Protein AF-X0XXT9-F1 (afdb_monomer)

Solvent-accessible surface area (backbone atoms only — not comparable to full-atom values): 9979 Å² total; per-residue (Å²): 139,54,82,82,36,56,9,14,14,24,28,78,90,61,94,44,64,52,42,15,51,38,91,87,40,68,61,35,95,76,30,45,28,18,16,44,20,33,63,34,73,46,78,37,96,38,79,59,49,89,77,88,58,73,92,70,21,22,24,52,68,44,49,37,43,76,45,4,38,57,53,48,52,53,51,50,50,52,46,42,54,51,27,56,74,76,78,38,84,67,52,55,53,56,48,47,53,44,40,46,75,35,21,46,71,54,34,74,92,35,86,59,44,24,34,20,34,74,32,62,72,64,55,50,66,81,67,79,68,89,83,70,89,84,64,83,84,77,78,85,74,98,67,97,70,66,78,68,59,62,59,55,55,55,53,51,55,54,53,55,56,50,53,57,58,60,60,64,66,75,77,76,122

Nearest PDB structures (foldseek):
  3ti7-assembly1_A  TM=8.248E-01  e=3.989E-07  Dichelobacter nodosus VCS1703A
  3lpd-assembly1_A  TM=8.343E-01  e=7.732E-07  Dichelobacter nodosus VCS1703A
  3ti9-assembly1_A  TM=8.224E-01  e=8.261E-07  Dichelobacter nodosus
  3lpa-assembly1_A  TM=8.330E-01  e=1.008E-06  Dichelobacter nodosus VCS1703A
  3lpc-assembly1_A  TM=8.520E-01  e=3.316E-06  Dichelobacter nodosus

InterPro domains:
  IPR000209 Peptidase S8/S53 domain [PF00082] (16-103)
  IPR023828 Peptidase S8, subtilisin, Ser-active site [PS00138] (64-74)
  IPR036852 Peptidase S8/S53 domain superfamily [G3DSA:3.40.50.200] (1-127)
  IPR036852 Peptidase S8/S53 domain superfamily [SSF52743] (2-112)

Foldseek 3Di:
DLDAAEWAFAPPPDDDHGLEGDPPTDFDPRQQAYFHFWQDKDQDPAPPDDDDDSVPGIDRTHGDSVSTVVQLVVLLVLLQVLCCVPPRGDDSNRSSVLQQVQFAAGDPPDPGHNGGHGDNCRSRPDDPPPDPPPDPDPPDDPDPDPPPPVVVVVVVVVVVVVVVVVVVVPPPD

pLDDT: mean 80.85, std 24.05, range [32.66, 98.75]

Mean predicted aligned error: 12.94 Å

Radius of gyration: 20.69 Å; Cα contacts (8 Å, |Δi|>4): 288; chains: 1; bounding box: 60×51×53 Å

Structure (mmCIF, N/CA/C/O backbone):
data_AF-X0XXT9-F1
#
_entry.id   AF-X0XXT9-F1
#
loop_
_atom_site.group_PDB
_atom_site.id
_atom_site.type_symbol
_atom_site.label_atom_id
_atom_site.label_alt_id
_atom_site.label_comp_id
_atom_site.label_asym_id
_atom_site.label_entity_id
_atom_site.label_seq_id
_atom_site.pdbx_PDB_ins_code
_atom_site.Cartn_x
_atom_site.Cartn_y
_atom_site.Cartn_z
_atom_site.occupancy
_atom_site.B_iso_or_equiv
_atom_site.auth_seq_id
_atom_site.auth_comp_id
_atom_site.auth_asym_id
_atom_site.auth_atom_id
_atom_site.pdbx_PDB_model_num
ATOM 1 N N . SER A 1 1 ? -7.184 16.718 9.062 1.00 61.28 1 SER A N 1
ATOM 2 C CA . SER A 1 1 ? -7.369 15.987 7.788 1.00 61.28 1 SER A CA 1
ATOM 3 C C . SER A 1 1 ? -7.243 14.486 8.044 1.00 61.28 1 SER A C 1
ATOM 5 O O . SER A 1 1 ? -6.555 14.106 8.984 1.00 61.28 1 SER A O 1
ATOM 7 N N . GLY A 1 2 ? -7.919 13.641 7.254 1.00 80.50 2 GLY A N 1
ATOM 8 C CA . GLY A 1 2 ? -7.933 12.172 7.418 1.00 80.50 2 GLY A CA 1
ATOM 9 C C . GLY A 1 2 ? -7.283 11.393 6.268 1.00 80.50 2 GLY A C 1
ATOM 10 O O . GLY A 1 2 ? -7.491 10.192 6.156 1.00 80.50 2 GLY A O 1
ATOM 11 N N . ALA A 1 3 ? -6.546 12.076 5.388 1.00 92.69 3 ALA A N 1
ATOM 12 C CA . ALA A 1 3 ? -5.902 11.451 4.237 1.00 92.69 3 ALA A CA 1
ATOM 13 C C . ALA A 1 3 ? -4.724 10.562 4.659 1.00 92.69 3 ALA A C 1
ATOM 15 O O . ALA A 1 3 ? -3.924 10.962 5.516 1.00 92.69 3 ALA A O 1
ATOM 16 N N . ILE A 1 4 ? -4.614 9.414 3.991 1.00 97.25 4 ILE A N 1
ATOM 17 C CA . ILE A 1 4 ? -3.475 8.500 4.050 1.00 97.25 4 ILE A CA 1
ATOM 18 C C . ILE A 1 4 ? -2.532 8.854 2.900 1.00 97.25 4 ILE A C 1
ATOM 20 O O . ILE A 1 4 ? -2.945 8.851 1.742 1.00 97.25 4 ILE A O 1
ATOM 24 N N . ILE A 1 5 ? -1.280 9.171 3.213 1.00 97.88 5 ILE A N 1
ATOM 25 C CA . ILE A 1 5 ? -0.233 9.441 2.226 1.00 97.88 5 ILE A CA 1
ATOM 26 C C . ILE A 1 5 ? 0.642 8.206 2.092 1.00 97.88 5 ILE A C 1
ATOM 28 O O . ILE A 1 5 ? 1.143 7.684 3.089 1.00 97.88 5 ILE A O 1
ATOM 32 N N . VAL A 1 6 ? 0.810 7.758 0.848 1.00 98.69 6 VAL A N 1
ATOM 33 C CA . VAL A 1 6 ? 1.410 6.465 0.530 1.00 98.69 6 VAL A CA 1
ATOM 34 C C . VAL A 1 6 ? 2.755 6.638 -0.164 1.00 98.69 6 VAL A C 1
ATOM 36 O O . VAL A 1 6 ? 2.846 7.301 -1.197 1.00 98.69 6 VAL A O 1
ATOM 39 N N . GLY A 1 7 ? 3.794 6.028 0.402 1.00 98.62 7 GLY A N 1
ATOM 40 C CA . GLY A 1 7 ? 5.108 5.912 -0.226 1.00 98.62 7 GLY A CA 1
ATOM 41 C C . GLY A 1 7 ? 5.263 4.626 -1.043 1.00 98.62 7 GLY A C 1
ATOM 42 O O . GLY A 1 7 ? 4.508 3.664 -0.891 1.00 98.62 7 GLY A O 1
ATOM 43 N N . ALA A 1 8 ? 6.270 4.606 -1.911 1.00 98.75 8 ALA A N 1
ATOM 44 C CA . ALA A 1 8 ? 6.624 3.466 -2.746 1.00 98.75 8 ALA A CA 1
ATOM 45 C C . ALA A 1 8 ? 7.749 2.646 -2.095 1.00 98.75 8 ALA A C 1
ATOM 47 O O . ALA A 1 8 ? 8.898 3.089 -1.987 1.00 98.75 8 ALA A O 1
ATOM 48 N N . GLY A 1 9 ? 7.388 1.441 -1.660 1.00 98.69 9 GLY A N 1
ATOM 49 C CA . GLY A 1 9 ? 8.286 0.444 -1.097 1.00 98.69 9 GLY A CA 1
ATOM 50 C C . GLY A 1 9 ? 8.714 -0.600 -2.121 1.00 98.69 9 GLY A C 1
ATOM 51 O O . GLY A 1 9 ? 7.947 -0.952 -3.017 1.00 98.69 9 GLY A O 1
ATOM 52 N N . ALA A 1 10 ? 9.926 -1.122 -1.966 1.00 98.62 10 ALA A N 1
ATOM 53 C CA . ALA A 1 10 ? 10.450 -2.182 -2.815 1.00 98.62 10 ALA A CA 1
ATOM 54 C C . ALA A 1 10 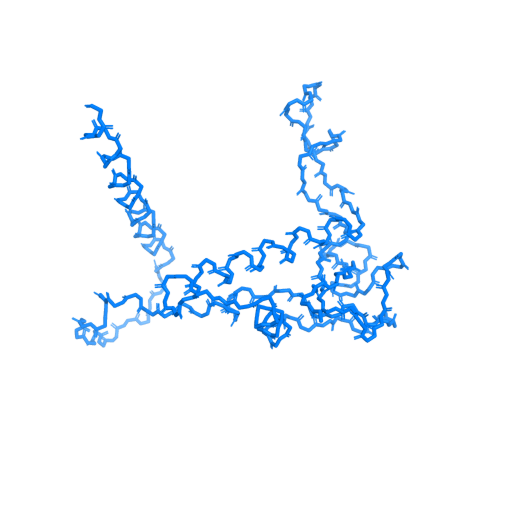? 9.688 -3.499 -2.607 1.00 98.62 10 ALA A C 1
ATOM 56 O O . ALA A 1 10 ? 9.426 -3.916 -1.466 1.00 98.62 10 ALA A O 1
ATOM 57 N N . ALA A 1 11 ? 9.340 -4.148 -3.717 1.00 98.19 11 ALA A N 1
ATOM 58 C CA . ALA A 1 11 ? 8.693 -5.452 -3.708 1.00 98.19 11 ALA A CA 1
ATOM 59 C C . ALA A 1 11 ? 9.723 -6.561 -3.407 1.00 98.19 11 ALA A C 1
ATOM 61 O O . ALA A 1 11 ? 10.902 -6.425 -3.749 1.00 98.19 11 ALA A O 1
ATOM 62 N N . PRO A 1 12 ? 9.325 -7.670 -2.759 1.00 97.44 12 PRO A N 1
ATOM 63 C CA . PRO A 1 12 ? 10.239 -8.780 -2.521 1.00 97.44 12 PRO A CA 1
ATOM 64 C C . PRO A 1 12 ? 10.816 -9.351 -3.823 1.00 97.44 12 PRO A C 1
ATOM 66 O O . PRO A 1 12 ? 10.064 -9.699 -4.726 1.00 97.44 12 PRO A O 1
ATOM 69 N N . GLY A 1 13 ? 12.144 -9.485 -3.896 1.00 95.81 13 GLY A N 1
ATOM 70 C CA . GLY A 1 13 ? 12.827 -10.071 -5.058 1.00 95.81 13 GLY A CA 1
ATOM 71 C C . GLY A 1 13 ? 12.981 -9.140 -6.265 1.00 95.81 13 GLY A C 1
ATOM 72 O O . GLY A 1 13 ? 13.343 -9.621 -7.333 1.00 95.81 13 GLY A O 1
ATOM 73 N N . CYS A 1 14 ? 12.720 -7.839 -6.103 1.00 95.88 14 CYS A N 1
ATOM 74 C CA . CYS A 1 14 ? 12.885 -6.841 -7.160 1.00 95.88 14 CYS A CA 1
ATOM 75 C C . CYS A 1 14 ? 14.196 -6.062 -7.021 1.00 95.88 14 CYS A C 1
ATOM 77 O O . CYS A 1 14 ? 15.259 -6.671 -6.905 1.00 95.88 14 CYS A O 1
ATOM 79 N N . THR A 1 15 ? 14.164 -4.730 -7.081 1.00 96.50 15 THR A N 1
ATOM 80 C CA . THR A 1 15 ? 15.390 -3.940 -7.273 1.00 96.50 15 THR A CA 1
ATOM 81 C C . THR A 1 15 ? 16.084 -3.552 -5.970 1.00 96.50 15 THR A C 1
ATOM 83 O O . THR A 1 15 ? 17.250 -3.163 -5.986 1.00 96.50 15 THR A O 1
ATOM 86 N N . ALA A 1 16 ? 15.398 -3.668 -4.831 1.00 96.81 16 ALA A N 1
ATOM 87 C CA . ALA A 1 16 ? 15.915 -3.279 -3.525 1.00 96.81 16 ALA A CA 1
ATOM 88 C C . ALA A 1 16 ? 15.383 -4.193 -2.403 1.00 96.81 16 ALA A C 1
ATOM 90 O O . ALA A 1 16 ? 14.436 -4.958 -2.612 1.00 96.81 16 ALA A O 1
ATOM 91 N N . PRO A 1 17 ? 15.969 -4.144 -1.188 1.00 98.12 17 PRO A N 1
ATOM 92 C CA . PRO A 1 17 ? 15.483 -4.928 -0.058 1.00 98.12 17 PRO A CA 1
ATOM 93 C C . PRO A 1 17 ? 13.981 -4.701 0.192 1.00 98.12 17 PRO A C 1
ATOM 95 O O . PRO A 1 17 ? 13.549 -3.546 0.200 1.00 98.12 17 PRO A O 1
ATOM 98 N N . PRO A 1 18 ? 13.179 -5.746 0.459 1.00 98.25 18 PRO A N 1
ATOM 99 C CA . PRO A 1 18 ? 11.731 -5.602 0.600 1.00 98.25 18 PRO A CA 1
ATOM 100 C C . PRO A 1 18 ? 11.345 -4.541 1.640 1.00 98.25 18 PRO A C 1
ATOM 102 O O . PRO A 1 18 ? 11.950 -4.487 2.717 1.00 98.25 18 PRO A O 1
ATOM 105 N N . ARG A 1 19 ? 10.313 -3.735 1.343 1.00 98.38 19 ARG A N 1
ATOM 106 C CA . ARG A 1 19 ? 9.809 -2.631 2.194 1.00 98.38 19 ARG A CA 1
ATOM 107 C C . ARG A 1 19 ? 10.801 -1.485 2.420 1.00 98.38 19 ARG A C 1
ATOM 109 O O . ARG A 1 19 ? 10.559 -0.640 3.286 1.00 98.38 19 ARG A O 1
ATOM 116 N N . SER A 1 20 ? 11.939 -1.482 1.727 1.00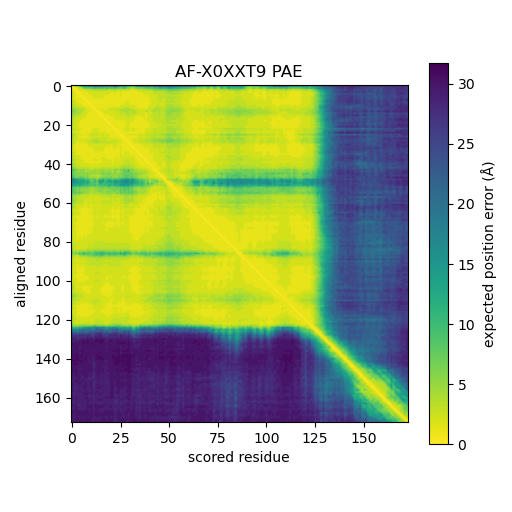 98.69 20 SER A N 1
ATOM 117 C CA . SER A 1 20 ? 12.828 -0.322 1.706 1.00 98.69 20 SER A CA 1
ATOM 118 C C . SER A 1 20 ? 12.285 0.726 0.745 1.00 98.69 20 SER A C 1
ATOM 120 O O . SER A 1 20 ? 11.499 0.420 -0.154 1.00 98.69 20 SER A O 1
ATOM 122 N N . ARG A 1 21 ? 12.664 1.983 0.959 1.00 98.62 21 ARG A N 1
ATOM 123 C CA . ARG A 1 21 ? 12.210 3.083 0.117 1.00 98.62 21 ARG A CA 1
ATOM 124 C C . ARG A 1 21 ? 12.799 2.971 -1.291 1.00 98.62 21 ARG A C 1
ATOM 12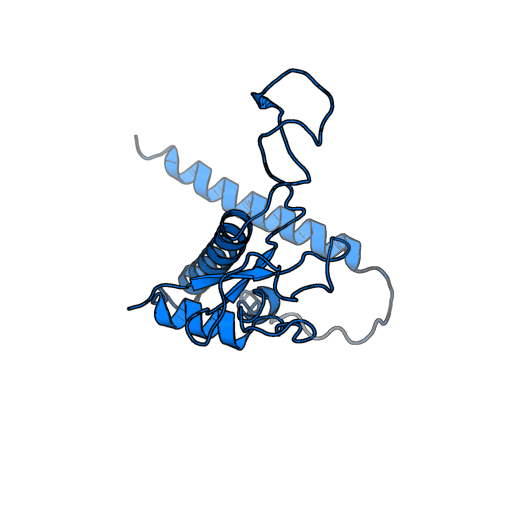6 O O . ARG A 1 21 ? 14.017 2.919 -1.437 1.00 98.62 21 ARG A O 1
ATOM 133 N N . LEU A 1 22 ? 11.946 3.034 -2.315 1.00 98.50 22 LEU A N 1
ATOM 134 C CA . LEU A 1 22 ? 12.392 3.174 -3.703 1.00 98.50 22 LEU A CA 1
ATOM 135 C C . LEU A 1 22 ? 12.920 4.586 -3.964 1.00 98.50 22 LEU A C 1
ATOM 137 O O . LEU A 1 22 ? 12.416 5.566 -3.410 1.00 98.50 22 LEU A O 1
ATOM 141 N N . TRP A 1 23 ? 13.937 4.699 -4.817 1.00 97.62 23 TRP A N 1
ATOM 142 C CA . TRP A 1 23 ? 14.694 5.941 -5.001 1.00 97.62 23 TRP A CA 1
ATOM 143 C C . TRP A 1 23 ? 13.815 7.141 -5.396 1.00 97.62 23 TRP A C 1
ATOM 145 O O . TRP A 1 23 ? 14.069 8.247 -4.924 1.00 97.62 23 TRP A O 1
ATOM 155 N N . PHE A 1 24 ? 12.759 6.915 -6.185 1.00 97.88 24 PHE A N 1
ATOM 156 C CA . PHE A 1 24 ? 11.826 7.947 -6.654 1.00 97.88 24 PHE A CA 1
ATOM 157 C C . PHE A 1 24 ? 10.726 8.300 -5.637 1.00 97.88 24 PHE A C 1
ATOM 159 O O . PHE A 1 24 ? 9.984 9.260 -5.842 1.00 97.88 24 PHE A O 1
ATOM 166 N N . SER A 1 25 ? 10.554 7.514 -4.569 1.00 98.19 25 SER A N 1
ATOM 167 C CA . SER A 1 25 ? 9.463 7.721 -3.616 1.00 98.19 25 SER A CA 1
ATOM 168 C C . SER A 1 25 ? 9.647 9.020 -2.839 1.00 98.19 25 SER A C 1
ATOM 170 O O . SER A 1 25 ? 10.716 9.262 -2.276 1.00 98.19 25 SER A O 1
ATOM 172 N N . THR A 1 26 ? 8.564 9.783 -2.673 1.00 96.12 26 THR A N 1
ATOM 173 C CA . THR A 1 26 ? 8.462 10.787 -1.605 1.00 96.12 26 THR A CA 1
ATOM 174 C C . THR A 1 26 ? 8.590 10.113 -0.235 1.00 96.12 26 THR A C 1
ATOM 176 O O . THR A 1 26 ? 8.208 8.951 -0.073 1.00 96.12 26 THR A O 1
ATOM 179 N N . TYR A 1 27 ? 9.136 10.831 0.748 1.00 98.06 27 TYR A N 1
ATOM 180 C CA . TYR A 1 27 ? 9.338 10.357 2.116 1.00 98.06 27 TYR A CA 1
ATOM 181 C C . TYR A 1 27 ? 9.250 11.503 3.128 1.00 98.06 27 TYR A C 1
ATOM 183 O O . TYR A 1 27 ? 9.327 12.676 2.765 1.00 98.06 27 TYR A O 1
ATOM 191 N N . GLY A 1 28 ? 9.114 11.161 4.407 1.00 97.69 28 GLY A N 1
ATOM 192 C CA . GLY A 1 28 ? 9.099 12.107 5.520 1.00 97.69 28 GLY A CA 1
ATOM 193 C C . GLY A 1 28 ? 8.060 11.742 6.573 1.00 97.69 28 GLY A C 1
ATOM 194 O O . GLY A 1 28 ? 7.282 10.808 6.398 1.00 97.69 28 GLY A O 1
ATOM 195 N N . SER A 1 29 ? 8.015 12.520 7.656 1.00 95.69 29 SER A N 1
ATOM 196 C CA . SER A 1 29 ? 7.095 12.297 8.784 1.00 95.69 29 SER A CA 1
ATOM 197 C C . SER A 1 29 ? 5.616 12.337 8.396 1.00 95.69 29 SER A C 1
ATOM 199 O O . SER A 1 29 ? 4.772 11.852 9.143 1.00 95.69 29 SER A O 1
ATOM 201 N N . ARG A 1 30 ? 5.295 12.914 7.232 1.00 95.06 30 ARG A N 1
ATOM 202 C CA . ARG A 1 30 ? 3.930 13.010 6.721 1.00 95.06 30 ARG A CA 1
ATOM 203 C C . ARG A 1 30 ? 3.488 11.786 5.9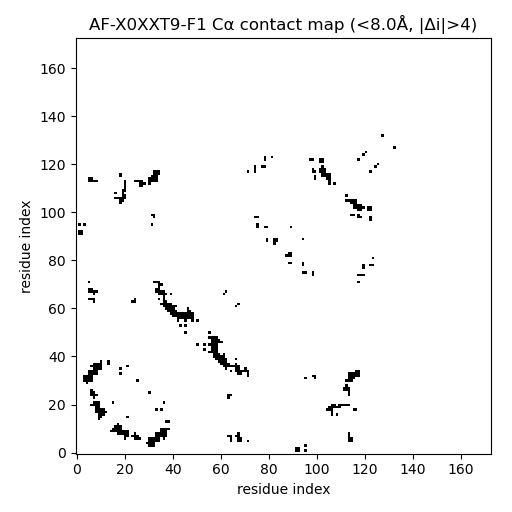03 1.00 95.06 30 ARG A C 1
ATOM 205 O O . ARG A 1 30 ? 2.292 11.671 5.650 1.00 95.06 30 ARG A O 1
ATOM 212 N N . VAL A 1 31 ? 4.395 10.892 5.499 1.00 97.94 31 VAL A N 1
ATOM 213 C CA . VAL A 1 31 ? 4.031 9.640 4.811 1.00 97.94 31 VAL A CA 1
ATOM 214 C C . VAL A 1 31 ? 3.598 8.606 5.849 1.00 97.94 31 VAL A C 1
ATOM 216 O O . VAL A 1 31 ? 4.335 8.332 6.797 1.00 97.94 31 VAL A O 1
ATOM 219 N N . ASP A 1 32 ? 2.393 8.063 5.671 1.00 98.19 32 ASP A N 1
ATOM 220 C CA . ASP A 1 32 ? 1.714 7.239 6.673 1.00 98.19 32 ASP A CA 1
ATOM 221 C C . ASP A 1 32 ? 2.005 5.742 6.4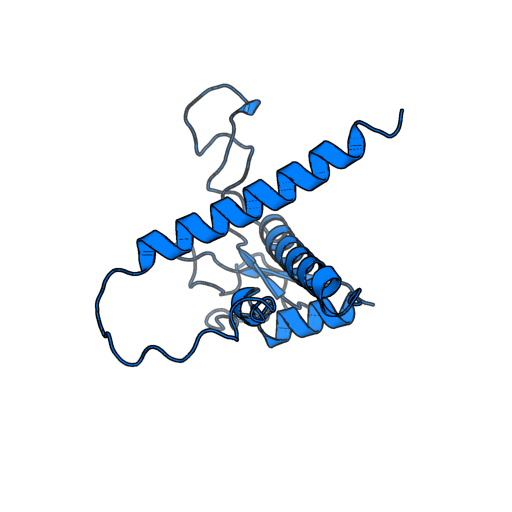76 1.00 98.19 32 ASP A C 1
ATOM 223 O O . ASP A 1 32 ? 2.312 5.041 7.434 1.00 98.19 32 ASP A O 1
ATOM 227 N N . LEU A 1 33 ? 1.903 5.247 5.238 1.00 98.56 33 LEU A N 1
ATOM 228 C CA . LEU A 1 33 ? 1.992 3.826 4.875 1.00 98.56 33 LEU A CA 1
ATOM 229 C C . LEU A 1 33 ? 2.740 3.651 3.552 1.00 98.56 33 LEU A C 1
ATOM 231 O O . LEU A 1 33 ? 2.826 4.584 2.755 1.00 98.56 33 LEU A O 1
ATOM 235 N N . GLN A 1 34 ? 3.207 2.436 3.272 1.00 98.75 34 GLN A N 1
ATOM 236 C CA . GLN A 1 34 ? 3.777 2.079 1.972 1.00 98.75 34 GLN A CA 1
ATOM 237 C C . GLN A 1 34 ? 2.992 0.961 1.286 1.00 98.75 34 GLN A C 1
ATOM 239 O O . GLN A 1 34 ? 2.328 0.157 1.933 1.00 98.75 34 GLN A O 1
ATOM 244 N N . GLY A 1 35 ? 3.122 0.888 -0.034 1.00 98.62 35 GLY A N 1
ATOM 245 C CA . GLY A 1 35 ? 2.754 -0.268 -0.852 1.00 98.62 35 GLY A CA 1
ATOM 246 C C . GLY A 1 35 ? 3.890 -0.611 -1.813 1.00 98.62 35 GLY A C 1
ATOM 247 O O . GLY A 1 35 ? 4.883 0.116 -1.885 1.00 98.62 35 GLY A O 1
ATOM 248 N N . TRP A 1 36 ? 3.757 -1.701 -2.565 1.00 98.75 36 TRP A N 1
ATOM 249 C CA . TRP A 1 36 ? 4.745 -2.051 -3.586 1.00 98.75 36 TRP A CA 1
ATOM 250 C C . TRP A 1 36 ? 4.728 -1.042 -4.734 1.00 98.75 36 TRP A C 1
ATOM 252 O O . TRP A 1 36 ? 3.713 -0.842 -5.402 1.00 98.75 36 TRP A O 1
ATOM 262 N N . GLY A 1 37 ? 5.868 -0.382 -4.928 1.00 98.44 37 GLY A N 1
ATOM 263 C CA . GLY A 1 37 ? 6.079 0.639 -5.950 1.00 98.44 37 GLY A CA 1
ATOM 264 C C . GLY A 1 37 ? 6.746 0.127 -7.224 1.00 98.44 37 GLY A C 1
ATOM 265 O O . GLY A 1 37 ? 7.147 0.928 -8.059 1.00 98.44 37 GLY A O 1
ATOM 266 N N . GLU A 1 38 ? 6.939 -1.177 -7.356 1.00 98.19 38 GLU A N 1
ATOM 267 C CA . GLU A 1 38 ? 7.594 -1.820 -8.493 1.00 98.19 38 GLU A CA 1
ATOM 268 C C . GLU A 1 38 ? 7.123 -3.269 -8.600 1.00 98.19 38 GLU A C 1
ATOM 270 O O . GLU A 1 38 ? 6.602 -3.818 -7.624 1.00 98.19 38 GLU A O 1
ATOM 275 N N . CYS A 1 39 ? 7.347 -3.887 -9.762 1.00 96.75 39 CYS A N 1
ATOM 276 C CA . CYS A 1 39 ? 7.004 -5.286 -10.024 1.00 96.75 39 CYS A CA 1
ATOM 277 C C . CYS A 1 39 ? 5.545 -5.643 -9.701 1.00 96.75 39 CYS A C 1
ATOM 279 O O . CYS A 1 39 ? 5.241 -6.763 -9.275 1.00 96.75 39 CYS A O 1
ATOM 281 N N . VAL A 1 40 ? 4.631 -4.680 -9.834 1.00 97.38 40 VAL A N 1
ATOM 282 C CA . VAL A 1 40 ? 3.222 -4.910 -9.541 1.00 97.38 40 VAL A CA 1
ATOM 283 C C . VAL A 1 40 ? 2.571 -5.543 -10.756 1.00 97.38 40 VAL A C 1
ATOM 285 O O . VAL A 1 40 ? 2.620 -5.012 -11.865 1.00 97.38 40 VAL A O 1
ATOM 288 N N . VAL A 1 41 ? 1.927 -6.683 -10.524 1.00 96.06 41 VAL A N 1
ATOM 289 C CA . VAL A 1 41 ? 1.102 -7.334 -11.533 1.00 96.06 41 VAL A CA 1
ATOM 290 C C . VAL A 1 41 ? -0.250 -6.640 -11.601 1.00 96.06 41 VAL A C 1
ATOM 292 O O . VAL A 1 41 ? -0.956 -6.565 -10.597 1.00 96.06 41 VAL A O 1
ATOM 295 N N . THR A 1 42 ? -0.616 -6.146 -12.778 1.00 94.88 42 THR A N 1
ATOM 296 C CA . THR A 1 42 ? -1.905 -5.483 -13.025 1.00 94.88 42 THR A CA 1
ATOM 297 C C . THR A 1 42 ? -2.327 -5.662 -14.481 1.00 94.88 42 THR A C 1
ATOM 299 O O . THR A 1 42 ? -1.538 -6.146 -15.290 1.00 94.88 42 THR A O 1
ATOM 302 N N . ALA A 1 43 ? -3.567 -5.302 -14.812 1.00 94.69 43 ALA A N 1
ATOM 303 C CA . ALA A 1 43 ? -4.037 -5.215 -16.193 1.00 94.69 43 ALA A CA 1
ATOM 304 C C . ALA A 1 43 ? -3.351 -4.057 -16.951 1.00 94.69 43 ALA A C 1
ATOM 306 O O . ALA A 1 43 ? -2.978 -3.048 -16.345 1.00 94.69 43 ALA A O 1
ATOM 307 N N . GLY A 1 44 ? -3.224 -4.196 -18.271 1.00 92.62 44 GLY A N 1
ATOM 308 C CA . GLY A 1 44 ? -2.590 -3.252 -19.194 1.00 92.62 44 GLY A CA 1
ATOM 309 C C . GLY A 1 44 ? -1.159 -3.620 -19.617 1.00 92.62 44 GLY A C 1
ATOM 310 O O . GLY A 1 44 ? -0.616 -4.643 -19.213 1.00 92.62 44 GLY A O 1
ATOM 311 N N . TYR A 1 45 ? -0.572 -2.752 -20.453 1.00 91.00 45 TYR A N 1
ATOM 312 C CA . TYR A 1 45 ? 0.760 -2.779 -21.107 1.00 91.00 45 TYR A CA 1
ATOM 313 C C . TYR A 1 45 ? 1.123 -4.001 -21.963 1.00 91.00 45 TYR A C 1
ATOM 315 O O . TYR A 1 45 ? 1.740 -3.813 -23.007 1.00 91.00 45 TYR A O 1
ATOM 323 N N . GLY A 1 46 ? 0.739 -5.215 -21.572 1.00 92.88 46 GLY A N 1
ATOM 324 C CA . GLY A 1 46 ? 0.848 -6.397 -22.424 1.00 92.88 46 GLY A CA 1
ATOM 325 C C . GLY A 1 46 ? 2.145 -7.205 -22.298 1.00 92.88 46 GLY A C 1
ATOM 326 O O . GLY A 1 46 ? 2.347 -8.122 -23.083 1.00 92.88 46 GLY A O 1
ATOM 327 N N . ASP A 1 47 ? 3.031 -6.911 -21.341 1.00 90.38 47 ASP A N 1
ATOM 328 C CA . ASP A 1 47 ? 4.337 -7.588 -21.209 1.00 90.38 47 ASP A CA 1
ATOM 329 C C . ASP A 1 47 ? 4.303 -8.931 -20.457 1.00 90.38 47 ASP A C 1
ATOM 331 O O . ASP A 1 47 ? 5.323 -9.620 -20.398 1.00 90.38 47 ASP A O 1
ATOM 335 N N . LYS A 1 48 ? 3.163 -9.318 -19.864 1.00 90.44 48 LYS A N 1
ATOM 336 C CA . LYS A 1 48 ? 3.084 -10.507 -18.996 1.00 90.44 48 LYS A CA 1
ATOM 337 C C . LYS A 1 48 ? 2.528 -11.758 -19.679 1.00 90.44 48 LYS A C 1
ATOM 339 O O . LYS A 1 48 ? 3.073 -12.844 -19.498 1.00 90.44 48 LYS A O 1
ATOM 344 N N . GLN A 1 49 ? 1.428 -11.624 -20.405 1.00 85.38 49 GLN A N 1
ATOM 345 C CA . GLN A 1 49 ? 0.798 -12.677 -21.207 1.00 85.38 49 GLN A CA 1
ATOM 346 C C . GLN A 1 49 ? 1.171 -12.474 -22.671 1.00 85.38 49 GLN A C 1
ATOM 348 O O . GLN A 1 49 ? 1.197 -11.350 -23.163 1.00 85.38 49 GLN A O 1
ATOM 353 N N . GLY A 1 50 ? 1.465 -13.563 -23.376 1.00 75.94 50 GLY A N 1
ATOM 354 C CA . GLY A 1 50 ? 1.617 -13.499 -24.825 1.00 75.94 50 GLY A CA 1
ATOM 355 C C . GLY A 1 50 ? 0.267 -13.227 -25.488 1.00 75.94 50 GLY A C 1
ATOM 356 O O . GLY A 1 50 ? -0.750 -13.723 -25.016 1.00 75.94 50 GLY A O 1
ATOM 357 N N . GLY A 1 51 ? 0.255 -12.465 -26.580 1.00 84.69 51 GLY A N 1
ATOM 358 C CA . GLY A 1 51 ? -0.962 -12.198 -27.350 1.00 84.69 51 GLY A CA 1
ATOM 359 C C . GLY A 1 51 ? -1.082 -10.744 -27.792 1.00 84.69 51 GLY A C 1
ATOM 360 O O . GLY A 1 51 ? -0.398 -9.861 -27.281 1.00 84.69 51 GLY A O 1
ATOM 361 N N . GLY A 1 52 ? -1.935 -10.507 -28.789 1.00 88.69 52 GLY A N 1
ATOM 362 C CA . GLY A 1 52 ? -2.160 -9.180 -29.367 1.00 88.69 52 GLY A CA 1
ATOM 363 C C . GLY A 1 52 ? -3.435 -8.485 -28.893 1.00 88.69 52 GLY A C 1
ATOM 364 O O . GLY A 1 52 ? -3.626 -7.332 -29.262 1.00 88.69 52 GLY A O 1
ATOM 365 N N . ASP A 1 53 ? -4.290 -9.163 -28.120 1.00 92.62 53 ASP A N 1
ATOM 366 C CA . ASP A 1 53 ? -5.583 -8.631 -27.677 1.00 92.62 53 ASP A CA 1
ATOM 367 C C . ASP A 1 53 ? -5.422 -7.732 -26.436 1.00 92.62 53 ASP A C 1
ATOM 369 O O . ASP A 1 53 ? -5.053 -8.240 -25.371 1.00 92.62 53 ASP A O 1
ATOM 373 N N . PRO A 1 54 ? -5.690 -6.414 -26.537 1.00 92.00 54 PRO A N 1
ATOM 374 C CA . PRO A 1 54 ? -5.581 -5.491 -25.413 1.00 92.00 54 PRO A CA 1
ATOM 375 C C . PRO A 1 54 ? -6.509 -5.791 -24.235 1.00 92.00 54 PRO A C 1
ATOM 377 O O . PRO A 1 54 ? -6.178 -5.412 -23.110 1.00 92.00 54 PRO A O 1
ATOM 380 N N . ASP A 1 55 ? -7.630 -6.478 -24.463 1.00 93.06 55 ASP A N 1
ATOM 381 C CA . ASP A 1 55 ? -8.573 -6.840 -23.398 1.00 93.06 55 ASP A CA 1
ATOM 382 C C . ASP A 1 55 ? -8.042 -7.981 -22.515 1.00 93.06 55 ASP A C 1
ATOM 384 O O . ASP A 1 55 ? -8.494 -8.175 -21.385 1.00 93.06 55 ASP A O 1
ATOM 388 N N . GLU A 1 56 ? -7.021 -8.692 -22.992 1.00 92.00 56 GLU A N 1
ATOM 389 C CA . GLU A 1 56 ? -6.319 -9.736 -22.250 1.00 92.00 56 GLU A CA 1
ATOM 390 C C . GLU A 1 56 ? -4.998 -9.226 -21.654 1.00 92.00 56 GLU A C 1
ATOM 392 O O . GLU A 1 56 ? -4.229 -10.007 -21.091 1.00 92.00 56 GLU A O 1
ATOM 397 N N . TRP A 1 57 ? -4.692 -7.924 -21.765 1.00 95.19 57 TRP A N 1
ATOM 398 C CA . TRP A 1 57 ? -3.389 -7.416 -21.355 1.00 95.19 57 TRP A CA 1
ATOM 399 C C . TRP A 1 57 ? -3.196 -7.325 -19.840 1.00 95.19 57 TRP A C 1
ATOM 401 O O . TRP A 1 57 ? -3.970 -6.702 -19.119 1.00 95.19 57 TRP A O 1
ATOM 411 N N . TYR A 1 58 ? -2.067 -7.852 -19.380 1.00 95.31 58 TYR A N 1
ATOM 412 C CA . TYR A 1 58 ? -1.456 -7.684 -18.070 1.00 95.31 58 TYR A CA 1
ATOM 413 C C . TYR A 1 58 ? 0.035 -7.367 -18.209 1.00 95.31 58 TYR A C 1
ATOM 415 O O . TYR A 1 58 ? 0.699 -7.675 -19.206 1.00 95.31 58 TYR A O 1
ATOM 423 N N . THR A 1 59 ? 0.560 -6.779 -17.142 1.00 94.50 59 THR A N 1
ATOM 424 C CA . THR A 1 59 ? 1.951 -6.370 -16.980 1.00 94.50 59 THR A CA 1
ATOM 425 C C . THR A 1 59 ? 2.532 -6.956 -15.707 1.00 94.50 59 THR A C 1
ATOM 427 O O . THR A 1 59 ? 1.812 -7.185 -14.734 1.00 94.50 59 THR A O 1
ATOM 430 N N . GLY A 1 60 ? 3.832 -7.241 -15.711 1.00 94.19 60 GLY A N 1
ATOM 431 C CA . GLY A 1 60 ? 4.587 -7.588 -14.508 1.00 94.19 60 GLY A CA 1
ATOM 432 C C . GLY A 1 60 ? 5.412 -6.431 -13.951 1.00 94.19 60 GLY A C 1
ATOM 433 O O . GLY A 1 60 ? 6.030 -6.595 -12.902 1.00 94.19 60 GLY A O 1
ATOM 434 N N . ILE A 1 61 ? 5.448 -5.293 -14.647 1.00 93.56 61 ILE A N 1
ATOM 435 C CA . ILE A 1 61 ? 6.436 -4.230 -14.422 1.00 93.56 61 ILE A CA 1
ATOM 436 C C . ILE A 1 61 ? 5.816 -2.895 -13.999 1.00 93.56 61 ILE A C 1
ATOM 438 O O . ILE A 1 61 ? 6.525 -1.890 -13.936 1.00 93.56 61 ILE A O 1
ATOM 442 N N . PHE A 1 62 ? 4.515 -2.850 -13.692 1.00 96.56 62 PHE A N 1
ATOM 443 C CA . PHE A 1 62 ? 3.890 -1.616 -13.218 1.00 96.56 62 PHE A CA 1
ATOM 444 C C . PHE A 1 62 ? 4.525 -1.149 -11.901 1.00 96.56 62 PHE A C 1
ATOM 446 O O . PHE A 1 62 ? 4.877 -1.950 -11.028 1.00 96.56 62 PHE A O 1
ATOM 453 N N . GLY A 1 63 ? 4.674 0.167 -11.763 1.00 96.75 63 GLY A N 1
ATOM 454 C CA . GLY A 1 63 ? 5.385 0.773 -10.647 1.00 96.75 63 GLY A CA 1
ATOM 455 C C . GLY A 1 63 ? 5.065 2.252 -10.457 1.00 96.75 63 GLY A C 1
ATOM 456 O O . GLY A 1 63 ? 4.313 2.862 -11.216 1.00 96.75 63 GLY A O 1
ATOM 457 N N . GLY A 1 64 ? 5.651 2.831 -9.416 1.00 97.75 64 GLY A N 1
ATOM 458 C CA . GLY A 1 64 ? 5.400 4.185 -8.942 1.00 97.75 64 GLY A CA 1
ATOM 459 C C . GLY A 1 64 ? 4.650 4.215 -7.609 1.00 97.75 64 GLY A C 1
ATOM 460 O O . GLY A 1 64 ? 4.130 3.218 -7.115 1.00 97.75 64 GLY A O 1
ATOM 461 N N . THR A 1 65 ? 4.520 5.400 -7.015 1.00 97.81 65 THR A N 1
ATOM 462 C CA . THR A 1 65 ? 3.596 5.596 -5.879 1.00 97.81 65 THR A CA 1
ATOM 463 C C . THR A 1 65 ? 2.144 5.305 -6.277 1.00 97.81 65 THR A C 1
ATOM 465 O O . THR A 1 65 ? 1.341 4.891 -5.439 1.00 97.81 65 THR A O 1
ATOM 468 N N . SER A 1 66 ? 1.822 5.435 -7.568 1.00 96.44 66 SER A N 1
ATOM 469 C CA . SER A 1 66 ? 0.548 5.034 -8.167 1.00 96.44 66 SER A CA 1
ATOM 470 C C . SER A 1 66 ? 0.260 3.534 -8.063 1.00 96.44 66 SER A C 1
ATOM 472 O O . SER A 1 66 ? -0.907 3.181 -7.960 1.00 96.44 66 SER A O 1
ATOM 474 N N . SER A 1 67 ? 1.270 2.651 -8.047 1.00 97.25 67 SER A N 1
ATOM 475 C CA . SER A 1 67 ? 1.057 1.212 -7.811 1.00 97.25 67 SER A CA 1
ATOM 476 C C . SER A 1 67 ? 0.955 0.886 -6.319 1.00 97.25 67 SER A C 1
ATOM 478 O O . SER A 1 67 ? 0.188 0.014 -5.918 1.00 97.25 67 SER A O 1
ATOM 480 N N . ALA A 1 68 ? 1.661 1.645 -5.479 1.00 98.50 68 ALA A N 1
ATOM 481 C CA . ALA A 1 68 ? 1.616 1.501 -4.028 1.00 98.50 68 ALA A CA 1
ATOM 482 C C . ALA A 1 68 ? 0.268 1.942 -3.422 1.00 98.50 68 ALA A C 1
ATOM 484 O O . ALA A 1 68 ? -0.266 1.292 -2.523 1.00 98.50 68 ALA A O 1
ATOM 485 N N . SER A 1 69 ? -0.302 3.038 -3.925 1.00 98.12 69 SER A N 1
ATOM 486 C CA . SER A 1 69 ? -1.546 3.637 -3.420 1.00 98.12 69 SER A CA 1
ATOM 487 C C . SER A 1 69 ? -2.758 2.687 -3.405 1.00 98.12 69 SER A C 1
ATOM 489 O O . SER A 1 69 ? -3.402 2.588 -2.356 1.00 98.12 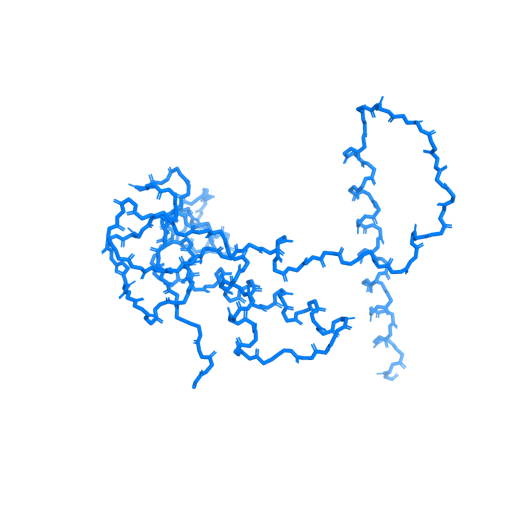69 SER A O 1
ATOM 491 N N . PRO A 1 70 ? -3.089 1.949 -4.487 1.00 98.00 70 PRO A N 1
ATOM 492 C CA . PRO A 1 70 ? -4.232 1.035 -4.490 1.00 98.00 70 PRO A CA 1
ATOM 493 C C . PRO A 1 70 ? -4.067 -0.154 -3.535 1.00 98.00 70 PRO A C 1
ATOM 495 O O . PRO A 1 70 ? -5.069 -0.653 -3.031 1.00 98.00 70 PRO A O 1
ATOM 498 N N . ILE A 1 71 ? -2.837 -0.570 -3.209 1.00 98.62 71 ILE A N 1
ATOM 499 C CA . ILE A 1 71 ? -2.593 -1.613 -2.197 1.00 98.62 71 ILE A CA 1
ATOM 500 C C . ILE A 1 71 ? -3.071 -1.130 -0.821 1.00 98.62 71 ILE A C 1
ATOM 502 O O . ILE A 1 71 ? -3.800 -1.834 -0.119 1.00 98.62 71 ILE A O 1
ATOM 506 N N . VAL A 1 72 ? -2.716 0.103 -0.450 1.00 98.69 72 VAL A N 1
ATOM 507 C CA . VAL A 1 72 ? -3.160 0.713 0.812 1.00 98.69 72 VAL A CA 1
ATOM 508 C C . VAL A 1 72 ? -4.662 1.008 0.793 1.00 98.69 72 VAL A C 1
ATOM 510 O O . VAL A 1 72 ? -5.341 0.773 1.792 1.00 98.69 72 VAL A O 1
ATOM 513 N N . ALA A 1 73 ? -5.207 1.460 -0.340 1.00 98.50 73 ALA A N 1
ATOM 514 C CA . ALA A 1 73 ? -6.644 1.686 -0.492 1.00 98.50 73 ALA A CA 1
ATOM 515 C C . ALA A 1 73 ? -7.456 0.387 -0.327 1.00 98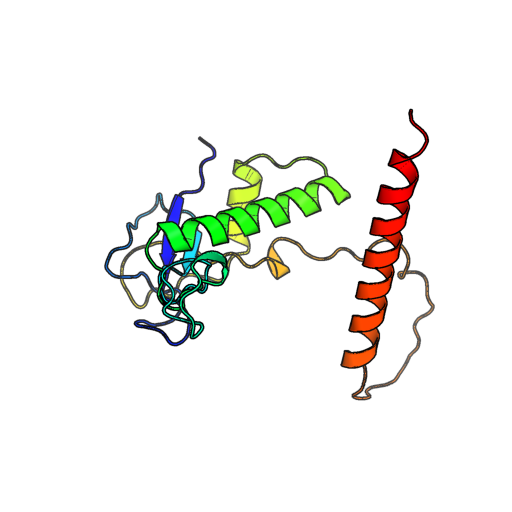.50 73 ALA A C 1
ATOM 517 O O . ALA A 1 73 ? -8.460 0.377 0.386 1.00 98.50 73 ALA A O 1
ATOM 518 N N . GLY A 1 74 ? -6.997 -0.722 -0.917 1.00 98.25 74 GLY A N 1
ATOM 519 C CA . GLY A 1 74 ? -7.611 -2.040 -0.747 1.00 98.25 74 GLY A CA 1
ATOM 520 C C . GLY A 1 74 ? -7.569 -2.517 0.706 1.00 98.25 74 GLY A C 1
ATOM 521 O O . GLY A 1 74 ? -8.574 -2.996 1.229 1.00 98.25 74 GLY A O 1
ATOM 522 N N . ALA A 1 75 ? -6.446 -2.307 1.400 1.00 98.25 75 ALA A N 1
ATOM 523 C CA . ALA A 1 75 ? -6.342 -2.629 2.820 1.00 98.25 75 ALA A CA 1
ATOM 524 C C . ALA A 1 75 ? -7.297 -1.788 3.690 1.00 98.25 75 ALA A C 1
ATOM 526 O O . ALA A 1 75 ? -7.952 -2.322 4.587 1.00 98.25 75 ALA A O 1
ATOM 527 N N . ALA A 1 76 ? -7.428 -0.490 3.402 1.00 98.06 76 ALA A N 1
ATOM 528 C CA . ALA A 1 76 ? -8.387 0.389 4.068 1.00 98.06 76 ALA A CA 1
ATOM 529 C C . ALA A 1 76 ? -9.838 -0.070 3.852 1.00 98.06 76 ALA A C 1
ATOM 531 O O . ALA A 1 76 ? -10.619 -0.109 4.805 1.00 98.06 76 ALA A O 1
ATOM 532 N N . ALA A 1 77 ? -10.185 -0.474 2.626 1.00 97.62 77 ALA A N 1
ATOM 533 C CA . ALA A 1 77 ? -11.502 -1.016 2.307 1.00 97.62 77 ALA A CA 1
ATOM 534 C C . ALA A 1 77 ? -11.788 -2.327 3.059 1.00 97.62 77 ALA A C 1
ATOM 536 O O . ALA A 1 77 ? -12.878 -2.484 3.604 1.00 97.62 77 ALA A O 1
ATOM 537 N N . ALA A 1 78 ? -10.812 -3.236 3.154 1.00 97.00 78 ALA A N 1
ATOM 538 C CA . ALA A 1 78 ? -10.958 -4.486 3.901 1.00 97.00 78 ALA A CA 1
ATOM 539 C C . ALA A 1 78 ? -11.194 -4.243 5.404 1.00 97.00 78 ALA A C 1
ATOM 541 O O . ALA A 1 78 ? -12.104 -4.827 5.993 1.00 97.00 78 ALA A O 1
ATOM 542 N N . VAL A 1 79 ? -10.430 -3.328 6.012 1.00 96.19 79 VAL A N 1
ATOM 543 C CA . VAL A 1 79 ? -10.617 -2.918 7.415 1.00 96.19 79 VAL A CA 1
ATOM 544 C C . VAL A 1 79 ? -12.010 -2.329 7.642 1.00 96.19 79 VAL A C 1
ATOM 546 O O . VAL A 1 79 ? -12.688 -2.705 8.599 1.00 96.19 79 VAL A O 1
ATOM 549 N N . GLN A 1 80 ? -12.460 -1.436 6.757 1.00 96.12 80 GLN A N 1
ATOM 550 C CA . GLN A 1 80 ? -13.794 -0.845 6.849 1.00 96.12 80 GLN A CA 1
ATOM 551 C C . GLN A 1 80 ? -14.900 -1.893 6.669 1.00 96.12 80 GLN A C 1
ATOM 553 O O . GLN A 1 80 ? -15.895 -1.858 7.390 1.00 96.12 80 GLN A O 1
ATOM 558 N N . GLY A 1 81 ? -14.723 -2.835 5.738 1.00 95.69 81 GLY A N 1
ATOM 559 C CA . GLY A 1 81 ? -15.656 -3.934 5.499 1.00 95.69 81 GLY A CA 1
ATOM 560 C C . GLY A 1 81 ? -15.848 -4.812 6.733 1.00 95.69 81 GLY A C 1
ATOM 561 O O . GLY A 1 81 ? -16.985 -5.083 7.113 1.00 95.69 81 GLY A O 1
ATOM 562 N N . GLN A 1 82 ? -14.759 -5.181 7.417 1.00 94.25 82 GLN A N 1
ATOM 563 C CA . GLN A 1 82 ? -14.866 -5.907 8.683 1.00 94.25 82 GLN A CA 1
ATOM 564 C C . GLN A 1 82 ? -15.585 -5.078 9.744 1.00 94.25 82 GLN A C 1
ATOM 566 O O . GLN A 1 82 ? -16.472 -5.584 10.426 1.00 94.25 82 GLN A O 1
ATOM 571 N N . ALA A 1 83 ? -15.202 -3.811 9.903 1.00 93.50 83 ALA A N 1
ATOM 572 C CA . ALA A 1 83 ? -15.779 -2.972 10.939 1.00 93.50 83 ALA A CA 1
ATOM 573 C C . ALA A 1 83 ? -17.296 -2.818 10.760 1.00 93.50 83 ALA A C 1
ATOM 575 O O . ALA A 1 83 ? -18.036 -2.963 11.730 1.00 93.50 83 ALA A O 1
ATOM 576 N N . LEU A 1 84 ? -17.770 -2.648 9.521 1.00 94.44 84 LEU A N 1
ATOM 577 C CA . LEU A 1 84 ? -19.199 -2.642 9.194 1.00 94.44 84 LEU A CA 1
ATOM 578 C C . LEU A 1 84 ? -19.923 -3.922 9.638 1.00 94.44 84 LEU A C 1
ATOM 580 O O . LEU A 1 84 ? -21.089 -3.847 10.015 1.00 94.44 84 LEU A O 1
ATOM 584 N N . ALA A 1 85 ? -19.247 -5.072 9.621 1.00 91.00 85 ALA A N 1
ATOM 585 C CA . ALA A 1 85 ? -19.819 -6.349 10.036 1.00 91.00 85 ALA A CA 1
ATOM 586 C C . ALA A 1 85 ? -19.840 -6.559 11.563 1.00 91.00 85 ALA A C 1
ATOM 588 O O . ALA A 1 85 ? -20.623 -7.380 12.035 1.00 91.00 85 ALA A O 1
ATOM 589 N N . THR A 1 86 ? -19.006 -5.855 12.342 1.00 88.25 86 THR A N 1
ATOM 590 C CA . THR A 1 86 ? -18.836 -6.139 13.786 1.00 88.25 86 THR A CA 1
ATOM 591 C C . THR A 1 86 ? -19.034 -4.961 14.730 1.00 88.25 86 THR A C 1
ATOM 593 O O . THR A 1 86 ? -19.523 -5.148 15.837 1.00 88.25 86 THR A O 1
ATOM 596 N N . SER A 1 87 ? -18.604 -3.761 14.348 1.00 88.25 87 SER A N 1
ATOM 597 C CA . SER A 1 87 ? -18.455 -2.617 15.262 1.00 88.25 87 SER A CA 1
ATOM 598 C C . SER A 1 87 ? -18.997 -1.296 14.709 1.00 88.25 87 SER A C 1
ATOM 600 O O . SER A 1 87 ? -18.977 -0.290 15.413 1.00 88.25 87 SER A O 1
ATOM 602 N N . GLY A 1 88 ? -19.464 -1.278 13.459 1.00 92.31 88 GLY A N 1
ATOM 603 C CA . GLY A 1 88 ? -19.921 -0.081 12.758 1.00 92.31 88 GLY A CA 1
ATOM 604 C C . GLY A 1 88 ? -18.840 0.599 11.909 1.00 92.31 88 GLY A C 1
ATOM 605 O O . GLY A 1 88 ? -17.752 0.074 11.685 1.00 92.31 88 GLY A O 1
ATOM 606 N N . VAL A 1 89 ? -19.175 1.779 11.389 1.00 96.50 89 VAL A N 1
ATOM 607 C CA . VAL A 1 89 ? -18.343 2.561 10.458 1.00 96.50 89 VAL A CA 1
ATOM 608 C C . VAL A 1 89 ? -17.121 3.135 11.183 1.00 96.50 89 VAL A C 1
ATOM 610 O O . VAL A 1 89 ? -17.281 3.849 12.171 1.00 96.50 89 VAL A O 1
ATOM 613 N N . LEU A 1 90 ? -15.910 2.909 10.660 1.00 95.69 90 LEU A N 1
ATOM 614 C CA . LEU A 1 90 ? -14.714 3.616 11.125 1.00 95.69 90 LEU A CA 1
ATOM 615 C C . LEU A 1 90 ? -14.540 4.947 10.392 1.00 95.69 90 LEU A C 1
ATOM 617 O O . LEU A 1 90 ? -14.851 5.093 9.209 1.00 95.69 90 LEU A O 1
ATOM 621 N N . THR A 1 91 ? -13.982 5.921 11.101 1.00 96.06 91 THR A N 1
ATOM 622 C CA . THR A 1 91 ? -13.512 7.170 10.500 1.00 96.06 91 THR A CA 1
ATOM 623 C C . THR A 1 91 ? -12.208 6.943 9.723 1.00 96.06 91 THR A C 1
ATOM 625 O O . THR A 1 91 ? -11.431 6.044 10.061 1.00 96.06 91 THR A O 1
ATOM 628 N N . PRO A 1 92 ? -11.879 7.800 8.736 1.00 95.75 92 PRO A N 1
ATOM 629 C CA . PRO A 1 92 ? -10.600 7.714 8.029 1.00 95.75 92 PRO A CA 1
ATOM 630 C C . PRO A 1 92 ? -9.374 7.754 8.958 1.00 95.75 92 PRO A C 1
ATOM 632 O O . PRO A 1 92 ? -8.386 7.066 8.708 1.00 95.75 92 PRO A O 1
ATOM 635 N N . ALA A 1 93 ? -9.448 8.520 10.054 1.00 95.88 93 ALA A N 1
ATOM 636 C CA . ALA A 1 93 ? -8.383 8.591 11.053 1.00 95.88 93 ALA A CA 1
ATOM 637 C C . ALA A 1 93 ? -8.181 7.247 11.769 1.00 95.88 93 ALA A C 1
ATOM 639 O O . ALA A 1 93 ? -7.052 6.770 11.833 1.00 95.88 93 ALA A O 1
ATOM 640 N N . GLN A 1 94 ? -9.267 6.598 12.202 1.00 96.00 94 GLN A N 1
ATOM 641 C CA . GLN A 1 94 ? -9.212 5.277 12.838 1.00 96.00 94 GLN A CA 1
ATOM 642 C C . GLN A 1 94 ? 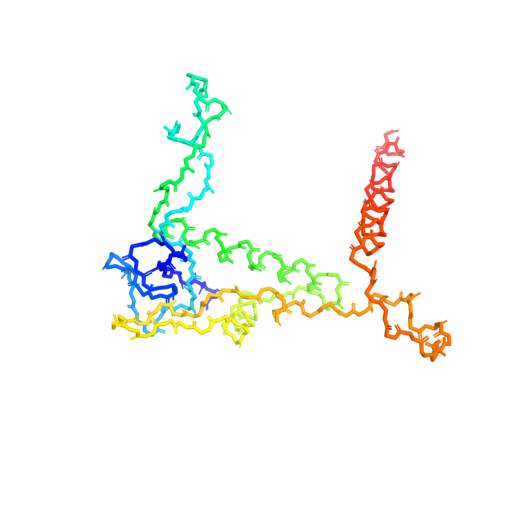-8.674 4.199 11.891 1.00 96.00 94 GLN A C 1
ATOM 644 O O . GLN A 1 94 ? -7.895 3.347 12.314 1.00 96.00 94 GLN A O 1
ATOM 649 N N . ILE A 1 95 ? -9.057 4.233 10.607 1.00 97.12 95 ILE A N 1
ATOM 650 C CA . ILE A 1 95 ? -8.523 3.297 9.605 1.00 97.12 95 ILE A CA 1
ATOM 651 C C . ILE A 1 95 ? -7.014 3.497 9.452 1.00 97.12 95 ILE A C 1
ATOM 653 O O . ILE A 1 95 ? -6.259 2.527 9.512 1.00 97.12 95 ILE A O 1
ATOM 657 N N . ARG A 1 96 ? -6.563 4.747 9.293 1.00 97.62 96 ARG A N 1
ATOM 658 C CA . ARG A 1 96 ? -5.137 5.071 9.183 1.00 97.62 96 ARG A CA 1
ATOM 659 C C . ARG A 1 96 ? -4.362 4.617 10.415 1.00 97.62 96 ARG A C 1
ATOM 661 O O . ARG A 1 96 ? -3.365 3.923 10.266 1.00 97.62 96 ARG A O 1
ATOM 668 N N . GLU A 1 97 ? -4.812 4.994 11.609 1.00 96.38 97 GLU A N 1
ATOM 669 C CA . GLU A 1 97 ? -4.161 4.640 12.877 1.00 96.38 97 GLU A CA 1
ATOM 670 C C . GLU A 1 97 ? -4.034 3.129 13.035 1.00 96.38 97 GLU A C 1
ATOM 672 O O . GLU A 1 97 ? -2.952 2.636 13.345 1.00 96.38 97 GLU A O 1
ATOM 677 N N . ARG A 1 98 ? -5.104 2.386 12.735 1.00 96.62 98 ARG A N 1
ATOM 678 C CA . ARG A 1 98 ? -5.091 0.924 12.760 1.00 96.62 98 ARG A CA 1
ATOM 679 C C . ARG A 1 98 ? -4.072 0.355 11.778 1.00 96.62 98 ARG A C 1
ATOM 681 O O . ARG A 1 98 ? -3.226 -0.426 12.191 1.00 96.62 98 ARG A O 1
ATOM 688 N N . LEU A 1 99 ? -4.121 0.761 10.508 1.00 98.06 99 LEU A N 1
ATOM 689 C CA . LEU A 1 99 ? -3.203 0.253 9.484 1.00 98.06 99 LEU A CA 1
ATOM 690 C C . LEU A 1 99 ? -1.734 0.579 9.794 1.00 98.06 99 LEU A C 1
ATOM 692 O O . LEU A 1 99 ? -0.868 -0.256 9.542 1.00 98.06 99 LEU A O 1
ATOM 696 N N . VAL A 1 100 ? -1.450 1.765 10.344 1.00 98.19 100 VAL A N 1
ATOM 697 C CA . VAL A 1 100 ? -0.098 2.154 10.775 1.00 98.19 100 VAL A CA 1
ATOM 698 C C . VAL A 1 100 ? 0.351 1.307 11.963 1.00 98.19 100 VAL A C 1
ATOM 700 O O . VAL A 1 100 ? 1.454 0.768 11.941 1.00 98.19 100 VAL A O 1
ATOM 703 N N . ALA A 1 101 ? -0.502 1.147 12.977 1.00 97.94 101 ALA A N 1
ATOM 704 C CA . ALA A 1 101 ? -0.170 0.411 14.194 1.00 97.94 101 ALA A CA 1
ATOM 705 C C . ALA A 1 101 ? 0.048 -1.090 13.953 1.00 97.94 101 ALA A C 1
ATOM 707 O O . ALA A 1 101 ? 0.853 -1.711 14.642 1.00 97.94 101 ALA A O 1
ATOM 708 N N . THR A 1 102 ? -0.658 -1.681 12.987 1.00 97.94 102 THR A N 1
ATOM 709 C CA . THR A 1 102 ? -0.596 -3.125 12.714 1.00 97.94 102 THR A CA 1
ATOM 710 C C . THR A 1 102 ? 0.239 -3.482 11.491 1.00 97.94 102 THR A C 1
ATOM 712 O O . THR A 1 102 ? 0.349 -4.661 11.161 1.00 97.94 102 THR A O 1
ATOM 715 N N . GLY A 1 103 ? 0.780 -2.498 10.773 1.00 98.12 103 GLY A N 1
ATOM 716 C CA . GLY A 1 103 ? 1.539 -2.729 9.550 1.00 98.12 103 GLY A CA 1
ATOM 717 C C . GLY A 1 103 ? 2.869 -3.448 9.795 1.00 98.12 103 GLY A C 1
ATOM 718 O O . GLY A 1 103 ? 3.486 -3.344 10.854 1.00 98.12 103 GLY A O 1
ATOM 719 N N . THR A 1 104 ? 3.353 -4.166 8.785 1.00 98.62 104 THR A N 1
ATOM 720 C CA . THR A 1 104 ? 4.715 -4.703 8.783 1.00 98.62 104 THR A CA 1
ATOM 721 C C . THR A 1 104 ? 5.703 -3.531 8.734 1.00 98.62 104 THR A C 1
ATOM 72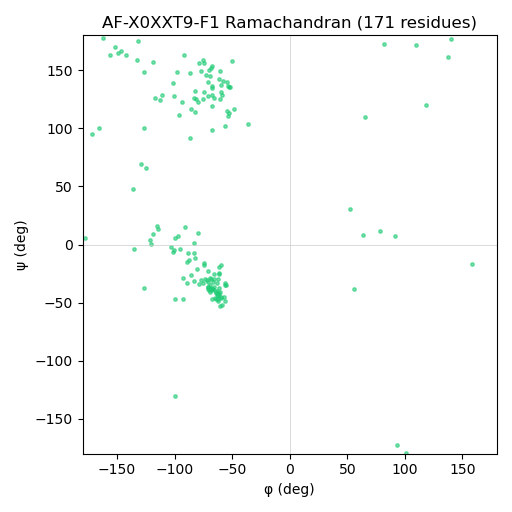3 O O . THR A 1 104 ? 5.591 -2.717 7.812 1.00 98.62 104 THR A O 1
ATOM 726 N N . PRO A 1 105 ? 6.677 -3.430 9.666 1.00 98.44 105 PRO A N 1
ATOM 727 C CA . PRO A 1 105 ? 7.589 -2.285 9.760 1.00 98.44 105 PRO A CA 1
ATOM 728 C C . PRO A 1 105 ? 8.257 -1.925 8.429 1.00 98.44 105 PRO A C 1
ATOM 730 O O . PRO A 1 105 ? 8.378 -2.769 7.553 1.00 98.44 105 PRO A O 1
ATOM 733 N N . GLN A 1 106 ? 8.736 -0.699 8.249 1.00 98.44 106 GLN A N 1
ATOM 734 C CA . GLN A 1 106 ? 9.573 -0.360 7.092 1.00 98.44 106 GLN A CA 1
ATOM 735 C C . GLN A 1 106 ? 10.960 -1.015 7.210 1.00 98.44 106 GLN A C 1
ATOM 737 O O . GLN A 1 106 ? 11.471 -1.200 8.314 1.00 98.44 106 GLN A O 1
ATOM 742 N N . ASN A 1 107 ? 11.600 -1.342 6.084 1.00 98.19 107 ASN A N 1
ATOM 743 C CA . ASN A 1 107 ? 13.037 -1.610 6.079 1.00 98.19 107 ASN A CA 1
ATOM 744 C C . ASN A 1 107 ? 13.818 -0.291 5.925 1.00 98.19 107 ASN A C 1
ATOM 746 O O . ASN A 1 107 ? 13.709 0.390 4.906 1.00 98.19 107 ASN A O 1
ATOM 750 N N . MET A 1 108 ? 14.611 0.062 6.938 1.00 97.50 108 MET A N 1
ATOM 751 C CA . MET A 1 108 ? 15.359 1.325 7.000 1.00 97.50 108 MET A CA 1
ATOM 752 C C . MET A 1 108 ? 16.779 1.244 6.414 1.00 97.50 108 MET A C 1
ATOM 754 O O . MET A 1 108 ? 17.573 2.154 6.627 1.00 97.50 108 MET A O 1
ATOM 758 N N . SER A 1 109 ? 17.108 0.196 5.647 1.00 96.75 109 SER A N 1
ATOM 759 C CA . SER A 1 109 ? 18.390 0.098 4.928 1.00 96.75 109 SER A CA 1
ATOM 760 C C . SER A 1 109 ? 18.601 1.220 3.901 1.00 96.75 109 SER A C 1
ATOM 762 O O . SER A 1 109 ? 19.730 1.487 3.502 1.00 96.75 109 SER A O 1
ATOM 764 N N . VAL A 1 110 ? 17.520 1.884 3.479 1.00 96.75 110 VAL A N 1
ATOM 765 C CA . VAL A 1 110 ? 17.537 3.096 2.653 1.00 96.75 110 VAL A CA 1
ATOM 766 C C . VAL A 1 110 ? 16.910 4.232 3.460 1.00 96.75 110 VAL A C 1
ATOM 768 O O . VAL A 1 110 ? 15.783 4.108 3.941 1.00 96.75 110 VAL A O 1
ATOM 771 N N . VAL A 1 111 ? 17.634 5.347 3.600 1.00 97.12 111 VAL A N 1
ATOM 772 C CA . VAL A 1 111 ? 17.195 6.523 4.373 1.00 97.12 111 VAL A CA 1
ATOM 773 C C . VAL A 1 111 ? 15.888 7.085 3.816 1.00 97.12 111 VAL A C 1
ATOM 775 O O . VAL A 1 111 ? 15.769 7.246 2.606 1.00 97.12 111 VAL A O 1
ATOM 778 N N . GLY A 1 112 ? 14.945 7.459 4.685 1.00 97.62 112 GLY A N 1
ATOM 779 C CA . GLY A 1 112 ? 13.698 8.150 4.332 1.00 97.62 112 GLY A CA 1
ATOM 780 C C . GLY A 1 112 ? 12.453 7.341 4.697 1.00 97.62 112 GLY A C 1
ATOM 781 O O . GLY A 1 112 ? 12.255 6.233 4.207 1.00 97.62 112 GLY A O 1
ATOM 782 N N . GLN A 1 113 ? 11.604 7.906 5.557 1.00 98.19 113 GLN A N 1
ATOM 783 C CA . GLN A 1 113 ? 10.387 7.257 6.045 1.00 98.19 113 GLN A CA 1
ATOM 784 C C . GLN A 1 113 ? 9.279 7.245 4.984 1.00 98.19 113 GLN A C 1
ATOM 786 O O . GLN A 1 113 ? 8.866 8.298 4.504 1.00 98.19 113 GLN A O 1
ATOM 791 N N . ILE A 1 114 ? 8.764 6.057 4.688 1.00 98.62 114 ILE A N 1
ATOM 792 C CA . ILE A 1 114 ? 7.575 5.803 3.869 1.00 98.62 114 ILE A CA 1
ATOM 793 C C . ILE A 1 114 ? 6.481 5.033 4.622 1.00 98.62 114 ILE A C 1
ATOM 795 O O . ILE A 1 114 ? 5.460 4.708 4.035 1.00 98.62 114 ILE A O 1
ATOM 799 N N . GLY A 1 115 ? 6.672 4.759 5.915 1.00 98.31 115 GLY A N 1
ATOM 800 C CA . GLY A 1 115 ? 5.679 4.093 6.761 1.00 98.31 115 GLY A CA 1
ATOM 801 C C . GLY A 1 115 ? 5.678 2.565 6.614 1.00 98.31 115 GLY A C 1
ATOM 802 O O . GLY A 1 115 ? 6.406 2.018 5.784 1.00 98.31 115 GLY A O 1
ATOM 803 N N . PRO A 1 116 ? 4.918 1.837 7.446 1.00 98.75 116 PRO A N 1
ATOM 804 C CA . PRO A 1 116 ? 4.828 0.383 7.369 1.00 98.75 116 PRO A CA 1
ATOM 805 C C . PRO A 1 116 ? 3.961 -0.085 6.187 1.00 98.75 116 PRO A C 1
ATOM 807 O O . PRO A 1 116 ? 3.137 0.659 5.653 1.00 98.75 116 PRO A O 1
ATOM 810 N N . LEU A 1 117 ? 4.159 -1.333 5.759 1.00 98.75 117 LEU A N 1
ATOM 811 C CA . LEU A 1 117 ? 3.328 -2.003 4.752 1.00 98.75 117 LEU A CA 1
ATOM 812 C C . LEU A 1 117 ? 2.064 -2.556 5.440 1.00 98.75 117 LEU A C 1
ATOM 814 O O . LEU A 1 117 ? 2.210 -3.211 6.474 1.00 98.75 117 LEU A O 1
ATOM 818 N N . PRO A 1 118 ? 0.839 -2.355 4.916 1.00 98.62 118 PRO A N 1
ATOM 819 C CA . PRO A 1 118 ? -0.368 -2.914 5.519 1.00 98.62 118 PRO A CA 1
ATOM 820 C C . PRO A 1 118 ? -0.277 -4.425 5.760 1.00 98.62 118 PRO A C 1
ATOM 822 O O . PRO A 1 118 ? 0.134 -5.184 4.885 1.00 98.62 118 PRO A O 1
ATOM 825 N N . ASN A 1 119 ? -0.720 -4.863 6.938 1.00 98.06 119 ASN A N 1
ATOM 826 C CA . ASN A 1 119 ? -0.826 -6.273 7.300 1.00 98.06 119 ASN A CA 1
ATOM 827 C C . ASN A 1 119 ? -2.252 -6.558 7.779 1.00 98.06 119 ASN A C 1
ATOM 829 O O . ASN A 1 119 ? -2.620 -6.242 8.912 1.00 98.06 119 ASN A O 1
ATOM 833 N N . LEU A 1 120 ? -3.066 -7.137 6.893 1.00 95.06 120 LEU A N 1
ATOM 834 C CA . LEU A 1 120 ? -4.485 -7.379 7.160 1.00 95.06 120 LEU A CA 1
ATOM 835 C C . LEU A 1 120 ? -4.729 -8.442 8.231 1.00 95.06 120 LEU A C 1
ATOM 837 O O . LEU A 1 120 ? -5.705 -8.318 8.962 1.00 95.06 120 LEU A O 1
ATOM 841 N N . ALA A 1 121 ? -3.834 -9.422 8.384 1.00 93.50 121 ALA A N 1
ATOM 842 C CA . ALA A 1 121 ? -3.970 -10.442 9.424 1.00 93.50 121 ALA A CA 1
ATOM 843 C C . ALA A 1 121 ? -3.913 -9.833 10.835 1.00 93.50 121 ALA A C 1
ATOM 845 O O . ALA A 1 121 ? -4.601 -10.299 11.738 1.00 93.50 121 ALA A O 1
ATOM 846 N N . LEU A 1 122 ? -3.124 -8.766 11.013 1.00 93.75 122 LEU A N 1
ATOM 847 C CA . LEU A 1 122 ? -3.046 -8.026 12.275 1.00 93.75 122 LEU A CA 1
ATOM 848 C C . LEU A 1 122 ? -4.071 -6.883 12.358 1.00 93.75 122 LEU A C 1
ATOM 850 O O . LEU A 1 122 ? -4.568 -6.591 13.441 1.00 93.75 122 LEU A O 1
ATOM 854 N N . ALA A 1 123 ? -4.408 -6.238 11.236 1.00 93.12 123 ALA A N 1
ATOM 855 C CA . ALA A 1 123 ? -5.380 -5.137 11.205 1.00 93.12 123 ALA A CA 1
ATOM 856 C C . ALA A 1 123 ? -6.830 -5.609 11.418 1.00 93.12 123 ALA A C 1
ATOM 858 O O . ALA A 1 123 ? -7.675 -4.866 11.933 1.00 93.12 123 ALA A O 1
ATOM 859 N N . VAL A 1 124 ? -7.119 -6.837 10.987 1.00 89.06 124 VAL A N 1
ATOM 860 C CA . VAL A 1 124 ? -8.447 -7.445 10.948 1.00 89.06 124 VAL A CA 1
ATOM 861 C C . VAL A 1 124 ? -8.378 -8.824 11.616 1.00 89.06 124 VAL A C 1
ATOM 863 O O . VAL A 1 124 ? -8.457 -9.844 10.932 1.00 89.06 124 VAL A O 1
ATOM 866 N N . PRO A 1 125 ? -8.183 -8.894 12.947 1.00 70.88 125 PRO A N 1
ATOM 867 C CA . PRO A 1 125 ? -8.198 -10.174 13.636 1.00 70.88 125 PRO A CA 1
ATOM 868 C C . PRO A 1 125 ? -9.569 -10.819 13.435 1.00 70.88 125 PRO A C 1
ATOM 870 O O . PRO A 1 125 ? -10.604 -10.208 13.710 1.00 70.88 125 PRO A O 1
ATOM 873 N N . ILE A 1 126 ? -9.566 -12.046 12.920 1.00 61.22 126 ILE A N 1
ATOM 874 C CA . ILE A 1 126 ? -10.779 -12.834 12.727 1.00 61.22 126 ILE A CA 1
ATOM 875 C C . ILE A 1 126 ? -11.299 -13.167 14.125 1.00 61.22 126 ILE A C 1
ATOM 877 O O . ILE A 1 126 ? -10.801 -14.080 14.783 1.00 61.22 126 ILE A O 1
ATOM 881 N N . SER A 1 127 ? -12.279 -12.410 14.614 1.00 54.78 127 SER A N 1
ATOM 882 C CA . SER A 1 127 ? -13.096 -12.879 15.727 1.00 54.78 127 SER A CA 1
ATOM 883 C C . SER A 1 127 ? -13.775 -14.167 15.264 1.00 54.78 127 SER A C 1
ATOM 885 O O . SER A 1 127 ? -14.329 -14.161 14.159 1.00 54.78 127 SER A O 1
ATOM 887 N N . PRO A 1 128 ? -13.740 -15.263 16.047 1.00 54.31 128 PRO A N 1
ATOM 888 C CA . PRO A 1 128 ? -14.534 -16.435 15.729 1.00 54.31 128 PRO A CA 1
ATOM 889 C C . PRO A 1 128 ? -15.968 -15.952 15.548 1.00 54.31 128 PRO A C 1
ATOM 891 O O . PRO A 1 128 ? -16.578 -15.428 16.480 1.00 54.31 128 PRO A O 1
ATOM 894 N N . VAL A 1 129 ? -16.470 -16.036 14.319 1.00 50.22 129 VAL A N 1
ATOM 895 C CA . VAL A 1 129 ? -17.877 -15.794 14.026 1.00 50.22 129 VAL A CA 1
ATOM 896 C C . VAL A 1 129 ? -18.646 -16.729 14.950 1.00 50.22 129 VAL A C 1
ATOM 898 O O . VAL A 1 129 ? -18.450 -17.944 14.892 1.00 50.22 129 VAL A O 1
ATOM 901 N N . GLY A 1 130 ? -19.411 -16.153 15.881 1.00 49.91 130 GLY A N 1
ATOM 902 C CA . GLY A 1 130 ? -20.166 -16.904 16.879 1.00 49.91 130 GLY A CA 1
ATOM 903 C C . GLY A 1 130 ? -20.945 -18.023 16.193 1.00 49.91 130 GLY A C 1
ATOM 904 O O . GLY A 1 130 ? -21.769 -17.757 15.321 1.00 49.91 130 GLY A O 1
ATOM 905 N N . GLY A 1 131 ? -20.607 -19.265 16.538 1.00 43.12 131 GLY A N 1
ATOM 906 C CA . GLY A 1 131 ? -21.147 -20.463 15.893 1.00 43.12 131 GLY A CA 1
ATOM 907 C C . GLY A 1 131 ? -20.291 -21.725 16.037 1.00 43.12 131 GLY A C 1
ATOM 908 O O . GLY A 1 131 ? -20.816 -22.814 15.848 1.00 43.12 131 GLY A O 1
ATOM 909 N N . LEU A 1 132 ? -19.006 -21.612 16.405 1.00 44.28 132 LEU A N 1
ATOM 910 C CA . LEU A 1 132 ? -18.123 -22.773 16.649 1.00 44.28 132 LEU A CA 1
ATOM 911 C C . LEU A 1 132 ? -17.547 -22.839 18.075 1.00 44.28 132 LEU A C 1
ATOM 913 O O . LEU A 1 132 ? -16.796 -23.756 18.386 1.00 44.28 132 LEU A O 1
ATOM 917 N N . ALA A 1 133 ? -17.890 -21.889 18.948 1.00 44.16 133 ALA A N 1
ATOM 918 C CA . ALA A 1 133 ? -17.367 -21.811 20.317 1.00 44.16 133 ALA A CA 1
ATOM 919 C C . ALA A 1 133 ? -18.062 -22.767 21.314 1.00 44.16 133 ALA A C 1
ATOM 921 O O . ALA A 1 133 ? -17.839 -22.659 22.514 1.00 44.16 133 ALA A O 1
ATOM 922 N N . GLU A 1 134 ? -18.893 -23.693 20.834 1.00 46.47 134 GLU A N 1
ATOM 923 C CA . GLU A 1 134 ? -19.656 -24.622 21.675 1.00 46.47 134 GLU A CA 1
ATOM 924 C C . GLU A 1 134 ? -19.615 -26.043 21.100 1.00 46.47 134 GLU A C 1
ATOM 926 O O . GLU A 1 134 ? -20.630 -26.715 20.945 1.00 46.47 134 GLU A O 1
ATOM 931 N N . LEU A 1 135 ? -18.419 -26.508 20.737 1.00 37.56 135 LEU A N 1
ATOM 932 C CA . LEU A 1 135 ? -18.159 -27.940 20.640 1.00 37.56 135 LEU A CA 1
ATOM 933 C C . LEU A 1 135 ? -17.201 -28.313 21.773 1.00 37.56 135 LEU A C 1
ATOM 935 O O . LEU A 1 135 ? -16.190 -27.627 21.943 1.00 37.56 135 LEU A O 1
ATOM 939 N N . PRO A 1 136 ? -17.530 -29.339 22.580 1.00 37.09 136 PRO A N 1
ATOM 940 C CA . PRO A 1 136 ? -16.681 -29.750 23.685 1.00 37.09 136 PRO A CA 1
ATOM 941 C C . PRO A 1 136 ? -15.291 -30.117 23.166 1.00 37.09 136 PRO A C 1
ATOM 943 O O . PRO A 1 136 ? -15.148 -30.707 22.094 1.00 37.09 136 PRO A O 1
ATOM 946 N N . ASP A 1 137 ? -14.292 -29.722 23.948 1.00 42.56 137 ASP A N 1
ATOM 947 C CA . ASP A 1 137 ? -12.871 -29.870 23.663 1.00 42.56 137 ASP A CA 1
ATOM 948 C C . ASP A 1 137 ? -12.543 -31.336 23.346 1.00 42.56 137 ASP A C 1
ATOM 950 O O . ASP A 1 137 ? -12.643 -32.214 24.210 1.00 42.56 137 ASP A O 1
ATOM 954 N N . VAL A 1 138 ? -12.203 -31.625 22.088 1.00 40.03 138 VAL A N 1
ATOM 955 C CA . VAL A 1 138 ? -11.718 -32.953 21.709 1.00 40.03 138 VAL A CA 1
ATOM 956 C C . VAL A 1 138 ? -10.220 -32.949 21.961 1.00 40.03 138 VAL A C 1
ATOM 958 O O . VAL A 1 138 ? -9.424 -32.545 21.114 1.00 40.03 138 VAL A O 1
ATOM 961 N N . ALA A 1 139 ? -9.863 -33.373 23.170 1.00 41.53 139 ALA A N 1
ATOM 962 C CA . ALA A 1 139 ? -8.495 -33.674 23.541 1.00 41.53 139 ALA A CA 1
ATOM 963 C C . ALA A 1 139 ? -7.857 -34.643 22.525 1.00 41.53 139 ALA A C 1
ATOM 965 O O . ALA A 1 139 ? -8.457 -35.643 22.133 1.00 41.53 139 ALA A O 1
ATOM 966 N N . ASP A 1 140 ? -6.617 -34.319 22.159 1.00 42.69 140 ASP A N 1
ATOM 967 C CA . ASP A 1 140 ? -5.664 -35.081 21.350 1.00 42.69 140 ASP A CA 1
ATOM 968 C C . ASP A 1 140 ? -5.988 -35.351 19.871 1.00 42.69 140 ASP A C 1
ATOM 970 O O . ASP A 1 140 ? -6.756 -36.231 19.490 1.00 42.69 140 ASP A O 1
ATOM 974 N N . SER A 1 141 ? -5.223 -34.688 18.994 1.00 34.19 141 SER A N 1
ATOM 975 C CA . SER A 1 141 ? -4.449 -35.386 17.952 1.00 34.19 141 SER A CA 1
ATOM 976 C C . SER A 1 141 ? -3.508 -34.427 17.217 1.00 34.19 141 SER A C 1
ATOM 978 O O . SER A 1 141 ? -3.844 -33.781 16.223 1.00 34.19 141 SER A O 1
ATOM 980 N N . ALA A 1 142 ? -2.259 -34.391 17.682 1.00 44.03 142 ALA A N 1
ATOM 981 C CA . ALA A 1 142 ? -1.121 -34.001 16.866 1.00 44.03 142 ALA A CA 1
ATOM 982 C C . ALA A 1 142 ? -1.068 -34.913 15.624 1.00 44.03 142 ALA A C 1
ATOM 984 O O . ALA A 1 142 ? -0.668 -36.070 15.700 1.00 44.03 142 ALA A O 1
ATOM 985 N N . GLY A 1 143 ? -1.512 -34.411 14.472 1.00 32.66 143 GLY A N 1
ATOM 986 C CA . GLY A 1 143 ? -1.604 -35.220 13.261 1.00 32.66 143 GLY A CA 1
ATOM 987 C C . GLY A 1 143 ? -1.805 -34.368 12.019 1.00 32.66 143 GLY A C 1
ATOM 988 O O . GLY A 1 143 ? -2.902 -33.909 11.722 1.00 32.66 143 GLY A O 1
ATOM 989 N N . ARG A 1 144 ? -0.705 -34.152 11.299 1.00 39.09 144 ARG A N 1
ATOM 990 C CA . ARG A 1 144 ? -0.603 -33.597 9.943 1.00 39.09 144 ARG A CA 1
ATOM 991 C C . ARG A 1 144 ? -1.769 -34.064 9.053 1.00 39.09 144 ARG A C 1
ATOM 993 O O . ARG A 1 144 ? -1.705 -35.210 8.645 1.00 39.09 144 ARG A O 1
ATOM 1000 N N . ASN A 1 145 ? -2.789 -33.233 8.776 1.00 38.16 145 ASN A N 1
ATOM 1001 C CA . ASN A 1 145 ? -3.699 -33.348 7.603 1.00 38.16 145 ASN A CA 1
ATOM 1002 C C . ASN A 1 145 ? -4.781 -32.239 7.456 1.00 38.16 145 ASN A C 1
ATOM 1004 O O . ASN A 1 145 ? -5.589 -32.293 6.532 1.00 38.16 145 ASN A O 1
ATOM 1008 N N . TYR A 1 146 ? -4.804 -31.181 8.278 1.00 36.19 146 TYR A N 1
ATOM 1009 C CA . TYR A 1 146 ? -5.929 -30.219 8.284 1.00 36.19 146 TYR A CA 1
ATOM 1010 C C . TYR A 1 146 ? -5.924 -29.098 7.224 1.00 36.19 146 TYR A C 1
ATOM 1012 O O . TYR A 1 146 ? -6.866 -28.309 7.177 1.00 36.19 146 TYR A O 1
ATOM 1020 N N . VAL A 1 147 ? -4.942 -29.026 6.319 1.00 40.12 147 VAL A N 1
ATOM 1021 C CA . VAL A 1 147 ? -4.919 -27.960 5.289 1.00 40.12 147 VAL A CA 1
ATOM 1022 C C . VAL A 1 147 ? -6.013 -28.156 4.220 1.00 40.12 147 VAL A C 1
ATOM 1024 O O . VAL A 1 147 ? -6.458 -27.185 3.617 1.00 40.12 147 VAL A O 1
ATOM 1027 N N . ALA A 1 148 ? -6.527 -29.376 4.025 1.00 33.47 148 ALA A N 1
ATOM 1028 C CA . ALA A 1 148 ? -7.509 -29.655 2.971 1.00 33.47 148 ALA A CA 1
ATOM 1029 C C . ALA A 1 148 ? -8.978 -29.388 3.367 1.00 33.47 148 ALA A C 1
ATOM 1031 O O . ALA A 1 148 ? -9.795 -29.087 2.501 1.00 33.47 148 ALA A O 1
ATOM 1032 N N . ILE A 1 149 ? -9.337 -29.456 4.656 1.00 37.03 149 ILE A N 1
ATOM 1033 C CA . ILE A 1 149 ? -10.751 -29.373 5.083 1.00 37.03 149 ILE A CA 1
ATOM 1034 C C . ILE A 1 149 ? -11.170 -27.929 5.412 1.00 37.03 149 ILE A C 1
ATOM 1036 O O . ILE A 1 149 ? -12.311 -27.543 5.157 1.00 37.03 149 ILE A O 1
ATOM 1040 N N . ALA A 1 150 ? -10.236 -27.077 5.852 1.00 39.62 150 ALA A N 1
ATOM 1041 C CA . ALA A 1 150 ? -10.513 -25.657 6.092 1.00 39.62 150 ALA A CA 1
ATOM 1042 C C . ALA A 1 150 ? -10.844 -24.877 4.798 1.00 39.62 150 ALA A C 1
ATOM 1044 O O . ALA A 1 150 ? -11.639 -23.938 4.827 1.00 39.62 150 ALA A O 1
ATOM 1045 N N . GLY A 1 151 ? -10.297 -25.296 3.649 1.00 35.69 151 GLY A N 1
ATOM 1046 C CA . GLY A 1 151 ? -10.575 -24.674 2.348 1.00 35.69 151 GLY A CA 1
ATOM 1047 C C . GLY A 1 151 ? -11.988 -24.943 1.812 1.00 35.69 151 GLY A C 1
ATOM 1048 O O . GLY A 1 151 ? -12.583 -24.075 1.176 1.00 35.69 151 GLY A O 1
ATOM 1049 N N . LEU A 1 152 ? -12.563 -26.113 2.110 1.00 39.97 152 LEU A N 1
ATOM 1050 C CA . LEU A 1 152 ? -13.897 -26.499 1.630 1.00 39.97 152 LEU A CA 1
ATOM 1051 C C . LEU A 1 152 ? -15.030 -25.840 2.433 1.00 39.97 152 LEU A C 1
ATOM 1053 O O . LEU A 1 152 ? -16.045 -25.452 1.855 1.00 39.97 152 LEU A O 1
ATOM 1057 N N . ALA A 1 153 ? -14.844 -25.631 3.740 1.00 38.50 153 ALA A N 1
ATOM 1058 C CA . ALA A 1 153 ? -15.838 -24.958 4.580 1.00 38.50 153 ALA A CA 1
ATOM 1059 C C . ALA A 1 153 ? -15.966 -23.454 4.258 1.00 38.50 153 ALA A C 1
ATOM 1061 O O . ALA A 1 153 ? -17.076 -22.919 4.226 1.00 38.50 153 ALA A O 1
ATOM 1062 N N . ALA A 1 154 ? -14.851 -22.781 3.944 1.00 41.22 154 ALA A N 1
ATOM 1063 C CA . ALA A 1 154 ? -14.859 -21.372 3.547 1.00 41.22 154 ALA A CA 1
ATOM 1064 C C . ALA A 1 154 ? -15.562 -21.152 2.192 1.00 41.22 154 ALA A C 1
ATOM 1066 O O . ALA A 1 154 ? -16.334 -20.205 2.044 1.00 41.22 154 ALA A O 1
ATOM 1067 N N . ALA A 1 155 ? -15.374 -22.060 1.228 1.00 37.53 155 ALA A N 1
ATOM 1068 C CA . ALA A 1 155 ? -16.060 -21.998 -0.064 1.00 37.53 155 ALA A CA 1
ATOM 1069 C C . ALA A 1 155 ? -17.579 -22.239 0.060 1.00 37.53 155 ALA A C 1
ATOM 1071 O O . ALA A 1 155 ? -18.369 -21.554 -0.593 1.00 37.53 155 ALA A O 1
ATOM 1072 N N . ALA A 1 156 ? -18.006 -23.152 0.941 1.00 38.22 156 ALA A N 1
ATOM 1073 C CA . ALA A 1 156 ? -19.424 -23.431 1.176 1.00 38.22 156 ALA A CA 1
ATOM 1074 C C . ALA A 1 156 ? -20.160 -22.261 1.863 1.00 38.22 156 ALA A C 1
ATOM 1076 O O . ALA A 1 156 ? -21.293 -21.946 1.491 1.00 38.22 156 ALA A O 1
ATOM 1077 N N . LEU A 1 157 ? -19.517 -21.560 2.809 1.00 40.91 157 LEU A N 1
ATOM 1078 C CA . LEU A 1 157 ? -20.116 -20.389 3.469 1.00 40.91 157 LEU A CA 1
ATOM 1079 C C . LEU A 1 157 ? -20.264 -19.181 2.525 1.00 40.91 157 LEU A C 1
ATOM 1081 O O . LEU A 1 157 ? -21.253 -18.442 2.600 1.00 40.91 157 LEU A O 1
ATOM 1085 N N . VAL A 1 158 ? -19.316 -18.990 1.602 1.00 46.59 158 VAL A N 1
ATOM 1086 C CA . VAL A 1 158 ? -19.387 -17.929 0.581 1.00 46.59 158 VAL A CA 1
ATOM 1087 C C . VAL A 1 158 ? -20.461 -18.245 -0.471 1.00 46.59 158 VAL A C 1
ATOM 1089 O O . VAL A 1 158 ? -21.197 -17.352 -0.889 1.00 46.59 158 VAL A O 1
ATOM 1092 N N . ALA A 1 159 ? -20.644 -19.517 -0.840 1.00 43.69 159 ALA A N 1
ATOM 1093 C CA . ALA A 1 159 ? -21.688 -19.923 -1.784 1.00 43.69 159 ALA A CA 1
ATOM 1094 C C . ALA A 1 159 ? -23.117 -19.752 -1.220 1.00 43.69 159 ALA A C 1
ATOM 1096 O O . ALA A 1 159 ? -24.021 -19.308 -1.933 1.00 43.69 159 ALA A O 1
ATOM 1097 N N . LEU A 1 160 ? -23.333 -20.038 0.070 1.00 46.78 160 LEU A N 1
ATOM 1098 C CA . LEU A 1 160 ? -24.656 -19.926 0.705 1.00 46.78 160 LEU A CA 1
ATOM 1099 C C . LEU A 1 160 ? -25.057 -18.470 1.020 1.00 46.78 160 LEU A C 1
ATOM 1101 O O . LEU A 1 160 ? -26.238 -18.114 0.946 1.00 46.78 160 LEU A O 1
ATOM 1105 N N . SER A 1 161 ? -24.089 -17.593 1.298 1.00 48.53 161 SER A N 1
ATOM 1106 C CA . SER A 1 161 ? -24.343 -16.155 1.492 1.00 48.53 161 SER A CA 1
ATOM 1107 C C . SER A 1 161 ? -24.594 -15.414 0.170 1.00 48.53 161 SER A C 1
ATOM 1109 O O . SER A 1 161 ? -25.442 -14.523 0.114 1.00 48.53 161 SER A O 1
ATOM 1111 N N . ALA A 1 162 ? -23.959 -15.834 -0.930 1.00 46.56 162 ALA A N 1
ATOM 1112 C CA . ALA A 1 162 ? -24.238 -15.291 -2.260 1.00 46.56 162 ALA A CA 1
ATOM 1113 C C . ALA A 1 162 ? -25.624 -15.711 -2.799 1.00 46.56 162 ALA A C 1
ATOM 1115 O O . ALA A 1 162 ? -26.345 -14.891 -3.376 1.00 46.56 162 ALA A O 1
ATOM 1116 N N . GLY A 1 163 ? -26.046 -16.961 -2.563 1.00 43.81 163 GLY A N 1
ATOM 1117 C CA . GLY A 1 163 ? -27.355 -17.467 -3.002 1.00 43.81 163 GLY A CA 1
ATOM 1118 C C . GLY A 1 163 ? -28.547 -16.781 -2.319 1.00 43.81 163 GLY A C 1
ATOM 1119 O O . GLY A 1 163 ? -29.560 -16.493 -2.960 1.00 43.81 163 GLY A O 1
ATOM 1120 N N . THR A 1 164 ? -28.412 -16.441 -1.035 1.00 45.69 164 THR A N 1
ATOM 1121 C CA . THR A 1 164 ? -29.460 -15.744 -0.267 1.00 45.69 164 THR A CA 1
ATOM 1122 C C . THR A 1 164 ? -29.589 -14.264 -0.644 1.00 45.69 164 THR A C 1
ATOM 1124 O O . THR A 1 164 ? -30.698 -13.722 -0.633 1.00 45.69 164 THR A O 1
ATOM 1127 N N . TRP A 1 165 ? -28.496 -13.623 -1.071 1.00 43.94 165 TRP A N 1
ATOM 1128 C CA . TRP A 1 165 ? -28.527 -12.262 -1.615 1.00 43.94 165 TRP A CA 1
ATOM 1129 C C . TRP A 1 165 ? -29.183 -12.205 -3.006 1.00 43.94 165 TRP A C 1
ATOM 1131 O O . TRP A 1 165 ? -29.978 -11.303 -3.281 1.00 43.94 165 TRP A O 1
ATOM 1141 N N . TYR A 1 166 ? -28.931 -13.205 -3.860 1.00 39.00 166 TYR A N 1
ATOM 1142 C CA . TYR A 1 166 ? -29.515 -13.279 -5.206 1.00 39.00 166 TYR A CA 1
ATOM 1143 C C . TYR A 1 166 ? -31.024 -13.602 -5.188 1.00 39.00 166 TYR A C 1
ATOM 1145 O O . TYR A 1 166 ? -31.793 -13.023 -5.957 1.00 39.00 166 TYR A O 1
ATOM 1153 N N . ALA A 1 167 ? -31.491 -14.452 -4.264 1.00 45.34 167 ALA A N 1
ATOM 1154 C CA . ALA A 1 167 ? -32.910 -14.812 -4.146 1.00 45.34 167 ALA A CA 1
ATOM 1155 C C . ALA A 1 167 ? -33.810 -13.656 -3.650 1.00 45.34 167 ALA A C 1
ATOM 1157 O O . ALA A 1 167 ? -34.977 -13.571 -4.038 1.00 45.34 167 ALA A O 1
ATOM 1158 N N . ARG A 1 168 ? -33.279 -12.718 -2.849 1.00 45.62 168 ARG A N 1
ATOM 1159 C CA . ARG A 1 168 ? -34.047 -11.577 -2.307 1.00 45.62 168 ARG A CA 1
ATOM 1160 C C . ARG A 1 168 ? -34.358 -10.467 -3.318 1.00 45.62 168 ARG A C 1
ATOM 1162 O O . ARG A 1 168 ? -35.264 -9.680 -3.067 1.00 45.62 168 ARG A O 1
ATOM 1169 N N . ARG A 1 169 ? -33.660 -10.390 -4.459 1.00 48.19 169 ARG A N 1
ATOM 1170 C CA . ARG A 1 169 ? -33.907 -9.360 -5.495 1.00 48.19 169 ARG A CA 1
ATOM 1171 C C . ARG A 1 169 ? -34.962 -9.741 -6.538 1.00 48.19 169 ARG A C 1
ATOM 1173 O O . ARG A 1 169 ? -35.331 -8.889 -7.339 1.00 48.19 169 ARG A O 1
ATOM 1180 N N . ARG A 1 170 ? -35.466 -10.982 -6.538 1.00 46.44 170 ARG A N 1
ATOM 1181 C CA . ARG A 1 170 ? -36.432 -11.461 -7.548 1.00 46.44 170 ARG A CA 1
ATOM 1182 C C . ARG A 1 170 ? -37.908 -11.357 -7.133 1.00 46.44 170 ARG A C 1
ATOM 1184 O O . ARG A 1 170 ? -38.765 -11.631 -7.958 1.00 46.44 170 ARG A O 1
ATOM 1191 N N . TRP A 1 171 ? -38.195 -10.925 -5.901 1.00 47.66 171 TRP A N 1
ATOM 1192 C CA . TRP A 1 171 ? -39.560 -10.802 -5.354 1.00 47.66 171 TRP A CA 1
ATOM 1193 C C . TRP A 1 171 ? -39.980 -9.360 -5.029 1.00 47.66 171 TRP A C 1
ATOM 1195 O O . TRP A 1 171 ? -40.953 -9.138 -4.317 1.00 47.66 171 TRP A O 1
ATOM 1205 N N . VAL A 1 172 ? -39.252 -8.371 -5.555 1.00 49.00 172 VAL A N 1
ATOM 1206 C CA . VAL A 1 172 ? -39.660 -6.958 -5.527 1.00 49.00 172 VAL A CA 1
ATOM 1207 C C . VAL A 1 172 ? -39.652 -6.423 -6.958 1.00 49.00 172 VAL A C 1
ATOM 1209 O O . VAL A 1 172 ? -38.805 -5.616 -7.341 1.00 49.00 172 VAL A O 1
ATOM 1212 N N . ARG A 1 173 ? -40.560 -6.960 -7.771 1.00 41.62 173 ARG A N 1
ATOM 1213 C CA . ARG A 1 173 ? -41.158 -6.322 -8.946 1.00 41.62 173 ARG A CA 1
ATOM 1214 C C . ARG A 1 173 ? -42.589 -6.812 -9.066 1.00 41.62 173 ARG A C 1
ATOM 1216 O O . ARG A 1 173 ? -42.783 -8.027 -8.847 1.00 41.62 173 ARG A O 1
#

Organism: NCBI:txid412755

Secondary structure (DSSP, 8-state):
--PPPEEEEPPTTSSSSTTSBPTT---STT--EEEE-SSEEEESSSSSS-SS-GGG-EEEEE-SHHHHHHHHHHHHHHHHHHHHHHT-PPPHHHHHHHHHHHSBPPPTTSSS---PBP-HHHHS-----TTSTTS--------S-THHHHHHHHHHHHHHHHHHHHHTTSS--

Sequence (173 aa):
SGAIIVGAGAAPGCTAPPRSRLWFSTYGSRVDLQGWGECVVTAGYGDKQGGGDPDEWYTGIFGGTSSASPIVAGAAAAVQGQALATSGVLTPAQIRERLVATGTPQNMSVVGQIGPLPNLALAVPISPVGGLAELPDVADSAGRNYVAIAGLAAAALVALSAGTWYARRRWVR